Protein AF-A0A3C0HIK8-F1 (afdb_monomer_lite)

Sequence (102 aa):
MIDRWDTRPYLQRLGDATSQWVNVALANGMPDESLSGRAWRNTALRSPPRWQWRIVRTLAEVLFWPIDQGQHCRRAFEQDLARAGRRAAAADNLTYLYKDNR

Secondary structure (DSSP, 8-state):
----S--S-HHHHHHHHHHHHHHHHHH---TTS-HHHHHHHHHHTSSSPPHHHHHHHHHHHHHTHHHHTT-HHHHHHHHHHHHHHHHHHHHHHHHHHHHHT-

pLDDT: mean 90.45, std 10.01, range [50.59, 98.0]

Foldseek 3Di:
DPDDPDPDDPVVVVVQQVQLCCCCVPVVHDSLAGLLLVLCCQVPVDVPRDPVSVVVLVVQLVVCCVPPVSCRSVVSNVVSVVVVVVVVVVVVVVVVVVVVVD

Structure (mmCIF, N/CA/C/O backbone):
data_AF-A0A3C0HIK8-F1
#
_entry.id   AF-A0A3C0HIK8-F1
#
loop_
_atom_site.group_PDB
_atom_site.id
_atom_site.type_symbol
_atom_site.label_atom_id
_atom_site.label_alt_id
_atom_site.label_comp_id
_atom_site.label_asym_id
_atom_site.label_entity_id
_atom_site.label_seq_id
_atom_site.pdbx_PDB_ins_code
_atom_site.Cartn_x
_atom_site.Cartn_y
_atom_site.Cartn_z
_atom_site.occupancy
_atom_site.B_iso_or_equiv
_atom_site.auth_seq_id
_atom_site.auth_comp_id
_atom_site.auth_asym_id
_atom_site.auth_atom_id
_atom_site.pdbx_PDB_model_num
ATOM 1 N N . MET A 1 1 ? 25.435 -12.344 -10.235 1.00 50.97 1 MET A N 1
ATOM 2 C CA . MET A 1 1 ? 24.582 -11.143 -10.105 1.00 50.97 1 MET A CA 1
ATOM 3 C C . MET A 1 1 ? 23.148 -11.629 -10.224 1.00 50.97 1 MET A C 1
ATOM 5 O O . MET A 1 1 ? 22.856 -12.294 -11.205 1.00 50.97 1 MET A O 1
ATOM 9 N N . ILE A 1 2 ? 22.306 -11.465 -9.199 1.00 50.59 2 ILE A N 1
ATOM 10 C CA . ILE A 1 2 ? 20.913 -11.928 -9.304 1.00 50.59 2 ILE A CA 1
ATOM 11 C C . ILE A 1 2 ? 20.199 -10.904 -10.181 1.00 50.59 2 ILE A C 1
ATOM 13 O O . ILE A 1 2 ? 20.007 -9.774 -9.733 1.00 50.59 2 ILE A O 1
ATOM 17 N N . ASP A 1 3 ? 19.875 -11.291 -11.411 1.00 72.19 3 ASP A N 1
ATOM 18 C CA . ASP A 1 3 ? 19.086 -10.483 -12.334 1.00 72.19 3 ASP A CA 1
ATOM 19 C C . ASP A 1 3 ? 17.666 -10.350 -11.767 1.00 72.19 3 ASP A C 1
ATOM 21 O O . ASP A 1 3 ? 16.910 -11.320 -11.680 1.00 72.19 3 ASP A O 1
ATOM 25 N N . ARG A 1 4 ? 17.352 -9.173 -11.222 1.00 73.25 4 ARG A N 1
ATOM 26 C CA . ARG A 1 4 ? 16.048 -8.870 -10.624 1.00 73.25 4 ARG A CA 1
ATOM 27 C C . ARG A 1 4 ? 15.574 -7.542 -11.174 1.00 73.25 4 ARG A C 1
ATOM 29 O O . ARG A 1 4 ? 16.217 -6.520 -10.962 1.00 73.25 4 ARG A O 1
ATOM 36 N N . TRP A 1 5 ? 14.389 -7.555 -11.768 1.00 76.25 5 TRP A N 1
ATOM 37 C CA . TRP A 1 5 ? 13.699 -6.351 -12.231 1.00 76.25 5 TRP A CA 1
ATOM 38 C C . TRP A 1 5 ? 13.256 -5.425 -11.078 1.00 76.25 5 TRP A C 1
ATOM 40 O O . TRP A 1 5 ? 12.992 -4.246 -11.294 1.00 76.25 5 TRP A O 1
ATOM 50 N N . ASP A 1 6 ? 13.194 -5.938 -9.842 1.00 80.69 6 ASP A N 1
ATOM 51 C CA . ASP A 1 6 ? 12.884 -5.170 -8.631 1.00 80.69 6 ASP A CA 1
ATOM 52 C C . ASP A 1 6 ? 14.147 -4.881 -7.799 1.00 80.69 6 ASP A C 1
ATOM 54 O O . ASP A 1 6 ? 14.692 -5.769 -7.125 1.00 80.69 6 ASP A O 1
ATOM 58 N N . THR A 1 7 ? 14.575 -3.616 -7.819 1.00 86.88 7 THR A N 1
ATOM 59 C CA . THR A 1 7 ? 15.795 -3.099 -7.175 1.00 86.88 7 THR A CA 1
ATOM 60 C C . THR A 1 7 ? 15.617 -2.725 -5.703 1.00 86.88 7 THR A C 1
ATOM 62 O O . THR A 1 7 ? 16.573 -2.288 -5.059 1.00 86.88 7 THR A O 1
ATOM 65 N N . ARG A 1 8 ? 14.417 -2.898 -5.134 1.00 89.69 8 ARG A N 1
ATOM 66 C CA . ARG A 1 8 ? 14.145 -2.516 -3.743 1.00 89.69 8 ARG A CA 1
ATOM 67 C C . ARG A 1 8 ? 14.952 -3.346 -2.736 1.00 89.69 8 ARG A C 1
ATOM 69 O O . ARG A 1 8 ? 15.231 -4.528 -2.987 1.00 89.69 8 ARG A O 1
ATOM 76 N N . PRO A 1 9 ? 15.268 -2.771 -1.558 1.00 93.06 9 PRO A N 1
ATOM 77 C CA . PRO A 1 9 ? 15.918 -3.495 -0.473 1.00 93.06 9 PRO A CA 1
ATOM 78 C C . PRO A 1 9 ? 15.178 -4.787 -0.112 1.00 93.06 9 PRO A C 1
ATOM 80 O O . PRO A 1 9 ? 13.948 -4.851 -0.136 1.00 93.06 9 PRO A O 1
ATOM 83 N N . TYR A 1 10 ? 15.931 -5.823 0.267 1.00 91.44 10 TYR A N 1
ATOM 84 C CA . TYR A 1 10 ? 15.370 -7.135 0.607 1.00 91.44 10 TYR A CA 1
ATOM 85 C C . TYR A 1 10 ? 14.265 -7.053 1.668 1.00 91.44 10 TYR A C 1
ATOM 87 O O . TYR A 1 10 ? 13.188 -7.600 1.448 1.00 91.44 10 TYR A O 1
ATOM 95 N N . LEU A 1 11 ? 14.504 -6.317 2.758 1.00 93.50 11 LEU A N 1
ATOM 96 C CA . LEU A 1 11 ? 13.535 -6.160 3.845 1.00 93.50 11 LEU A CA 1
ATOM 97 C C . LEU A 1 11 ? 12.241 -5.482 3.386 1.00 93.50 11 LEU A C 1
ATOM 99 O O . LEU A 1 11 ? 11.167 -5.877 3.825 1.00 93.50 11 LEU A O 1
ATOM 103 N N . GLN A 1 12 ? 12.322 -4.523 2.459 1.00 91.81 12 GLN A N 1
ATOM 104 C CA . GLN A 1 12 ? 11.132 -3.878 1.908 1.00 91.81 12 GLN A CA 1
ATOM 105 C C . GLN A 1 12 ? 10.301 -4.874 1.093 1.00 91.81 12 GLN A C 1
ATOM 107 O O . GLN A 1 12 ? 9.096 -4.980 1.294 1.00 91.81 12 GLN A O 1
ATOM 112 N N . ARG A 1 13 ? 10.947 -5.663 0.224 1.00 92.94 13 ARG A N 1
ATOM 113 C CA . ARG A 1 13 ? 10.255 -6.697 -0.564 1.00 92.94 13 ARG A CA 1
ATOM 114 C C . ARG A 1 13 ? 9.633 -7.771 0.323 1.00 92.94 13 ARG A C 1
ATOM 116 O O . ARG A 1 13 ? 8.505 -8.175 0.069 1.00 92.94 13 ARG A O 1
ATOM 123 N N . LEU A 1 14 ? 10.353 -8.212 1.355 1.00 95.62 14 LEU A N 1
ATOM 124 C CA . LEU A 1 14 ? 9.854 -9.192 2.318 1.00 95.62 14 LEU A CA 1
ATOM 125 C C . LEU A 1 14 ? 8.657 -8.643 3.107 1.00 95.62 14 LEU A C 1
ATOM 127 O O . LEU A 1 14 ? 7.665 -9.351 3.269 1.00 95.62 14 LEU A O 1
ATOM 131 N N . GLY A 1 15 ? 8.725 -7.387 3.555 1.00 94.38 15 GLY A N 1
ATOM 132 C CA . GLY A 1 15 ? 7.631 -6.716 4.257 1.00 94.38 15 GLY A CA 1
ATOM 133 C C . GLY A 1 15 ? 6.386 -6.559 3.383 1.00 94.38 15 GLY A C 1
ATOM 134 O O . GLY A 1 15 ? 5.288 -6.906 3.812 1.00 94.38 15 GLY A O 1
ATOM 135 N N . ASP A 1 16 ? 6.555 -6.121 2.133 1.00 94.44 16 ASP A N 1
ATOM 136 C CA . ASP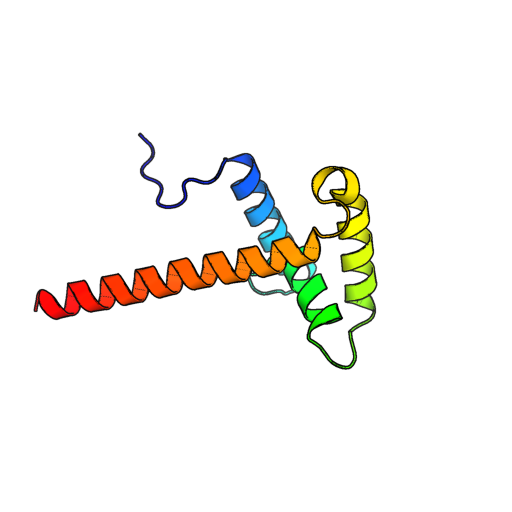 A 1 16 ? 5.450 -6.008 1.177 1.00 94.44 16 ASP A CA 1
ATOM 137 C C . ASP A 1 16 ? 4.813 -7.367 0.875 1.00 94.44 16 ASP A C 1
ATOM 139 O O . ASP A 1 16 ? 3.592 -7.498 0.943 1.00 94.44 16 ASP A O 1
ATOM 143 N N . ALA A 1 17 ? 5.634 -8.383 0.587 1.00 95.94 17 ALA A N 1
ATOM 144 C CA . ALA A 1 17 ? 5.157 -9.733 0.303 1.00 95.94 17 ALA A CA 1
ATOM 145 C C . ALA A 1 17 ? 4.411 -10.326 1.505 1.00 95.94 17 ALA A C 1
ATOM 147 O O . ALA A 1 17 ? 3.345 -10.911 1.338 1.00 95.94 17 ALA A O 1
ATOM 148 N N . THR A 1 18 ? 4.923 -10.118 2.722 1.00 97.06 18 THR A N 1
ATOM 149 C CA . THR A 1 18 ? 4.238 -10.525 3.956 1.00 97.06 18 THR A CA 1
ATOM 150 C C . THR A 1 18 ? 2.900 -9.801 4.109 1.00 97.06 18 THR A C 1
ATOM 152 O O . THR A 1 18 ? 1.893 -10.437 4.399 1.00 97.06 18 THR A O 1
ATOM 155 N N . SER A 1 19 ? 2.847 -8.487 3.870 1.00 96.75 19 SER A N 1
ATOM 156 C CA . SER A 1 19 ? 1.608 -7.703 3.983 1.00 96.75 19 SER A CA 1
ATOM 157 C C . SER A 1 19 ? 0.542 -8.123 2.962 1.00 96.75 19 SER A C 1
ATOM 159 O O . SER A 1 19 ? -0.635 -8.248 3.306 1.00 96.75 19 SER A O 1
ATOM 161 N N . GLN A 1 20 ? 0.951 -8.394 1.720 1.00 97.25 20 GLN A N 1
ATOM 162 C CA . GLN A 1 20 ? 0.084 -8.934 0.666 1.00 97.25 20 GLN A CA 1
ATOM 163 C C . GLN A 1 20 ? -0.398 -10.345 1.010 1.00 97.25 20 GLN A C 1
ATOM 165 O O . GLN A 1 20 ? -1.590 -10.637 0.908 1.00 97.25 20 GLN A O 1
ATOM 170 N N . TRP A 1 21 ? 0.504 -11.202 1.498 1.00 98.00 21 TRP A N 1
ATOM 171 C CA . TRP A 1 21 ? 0.153 -12.543 1.955 1.00 98.00 21 TRP A CA 1
ATOM 172 C C . TRP A 1 21 ? -0.880 -12.498 3.081 1.00 98.00 21 TRP A C 1
ATOM 174 O O . TRP A 1 21 ? -1.898 -13.175 2.985 1.00 98.00 21 TRP A O 1
ATOM 184 N N . VAL A 1 22 ? -0.689 -11.650 4.097 1.00 97.25 22 VAL A N 1
ATOM 185 C CA . VAL A 1 22 ? -1.668 -11.466 5.179 1.00 97.25 22 VAL A CA 1
ATOM 186 C C . VAL A 1 22 ? -3.014 -10.973 4.631 1.00 97.25 22 VAL A C 1
ATOM 188 O O . VAL A 1 22 ? -4.059 -11.474 5.049 1.00 97.25 22 VAL A O 1
ATOM 191 N N . ASN A 1 23 ? -3.019 -10.025 3.684 1.00 97.69 23 ASN A N 1
ATOM 192 C CA . ASN A 1 23 ? -4.256 -9.526 3.072 1.00 97.69 23 ASN A CA 1
ATOM 193 C C . ASN A 1 23 ? -5.048 -10.643 2.376 1.00 97.69 23 ASN A C 1
ATOM 195 O O . ASN A 1 23 ? -6.268 -10.717 2.529 1.00 97.69 23 ASN A O 1
ATOM 199 N N . VAL A 1 24 ? -4.368 -11.532 1.649 1.00 97.69 24 VAL A N 1
ATOM 200 C CA . VAL A 1 24 ? -4.997 -12.688 0.995 1.00 97.69 24 VAL A CA 1
ATOM 201 C C . VAL A 1 24 ? -5.430 -13.723 2.031 1.00 97.69 24 VAL A C 1
ATOM 203 O O . VAL A 1 24 ? -6.614 -14.038 2.126 1.00 97.69 24 VAL A O 1
ATOM 206 N N . ALA A 1 25 ? -4.485 -14.214 2.831 1.00 97.62 25 ALA A N 1
ATOM 207 C CA . ALA A 1 25 ? -4.673 -15.361 3.710 1.00 97.62 25 ALA A CA 1
ATOM 208 C C . ALA A 1 25 ? -5.686 -15.100 4.831 1.00 97.62 25 ALA A C 1
ATOM 210 O O . ALA A 1 25 ? -6.450 -15.998 5.173 1.00 97.62 25 ALA A O 1
ATOM 211 N N . LEU A 1 26 ? -5.707 -13.888 5.400 1.00 95.38 26 LEU A N 1
ATOM 212 C CA . LEU A 1 26 ? -6.548 -13.573 6.561 1.00 95.38 26 LEU A CA 1
ATOM 213 C C . LEU A 1 26 ? -7.762 -12.702 6.229 1.00 95.38 26 LEU A C 1
ATOM 215 O O . LEU A 1 26 ? -8.739 -12.716 6.974 1.00 95.38 26 LEU A O 1
ATOM 219 N N . ALA A 1 27 ? -7.719 -11.929 5.141 1.00 93.56 27 ALA A N 1
ATOM 220 C CA . ALA A 1 27 ? -8.771 -10.963 4.816 1.00 93.56 27 ALA A CA 1
ATOM 221 C C . ALA A 1 27 ? -9.421 -11.185 3.442 1.00 93.56 27 ALA A C 1
ATOM 223 O O . ALA A 1 27 ? -10.225 -10.343 3.019 1.00 93.56 27 ALA A O 1
ATOM 224 N N . ASN A 1 28 ? -9.084 -12.273 2.735 1.00 95.75 28 ASN A N 1
ATOM 225 C CA . ASN A 1 28 ? -9.569 -12.571 1.384 1.00 95.75 28 ASN A CA 1
ATOM 226 C C . ASN A 1 28 ? -9.449 -11.343 0.455 1.00 95.75 28 ASN A C 1
ATOM 228 O O . ASN A 1 28 ? -10.426 -10.851 -0.120 1.00 95.75 28 ASN A O 1
ATOM 232 N N . GLY A 1 29 ? -8.274 -10.715 0.485 1.00 94.44 29 GLY A N 1
ATOM 233 C CA . GLY A 1 29 ? -7.934 -9.532 -0.297 1.00 94.44 29 GLY A CA 1
ATOM 234 C C . GLY A 1 29 ? -7.285 -9.856 -1.632 1.00 94.44 29 GLY A C 1
ATOM 235 O O . GLY A 1 29 ? -7.069 -11.015 -1.973 1.00 94.44 29 GLY A O 1
ATOM 236 N N . MET A 1 30 ? -6.966 -8.804 -2.384 1.00 95.12 30 MET A N 1
ATOM 237 C CA . MET A 1 30 ? -6.254 -8.938 -3.652 1.00 95.12 30 MET A CA 1
ATOM 238 C C . MET A 1 30 ? -4.757 -9.183 -3.400 1.00 95.12 30 MET A C 1
ATOM 240 O O . MET A 1 30 ? -4.191 -8.561 -2.496 1.00 95.12 30 MET A O 1
ATOM 244 N N . PRO A 1 31 ? -4.101 -10.062 -4.179 1.00 94.19 31 PRO A N 1
ATOM 245 C CA . PRO A 1 31 ? -2.707 -10.455 -3.953 1.00 94.19 31 PRO A CA 1
ATOM 246 C C . PRO A 1 31 ? -1.690 -9.345 -4.236 1.00 94.19 31 PRO A C 1
ATOM 248 O O . PRO A 1 31 ? -0.5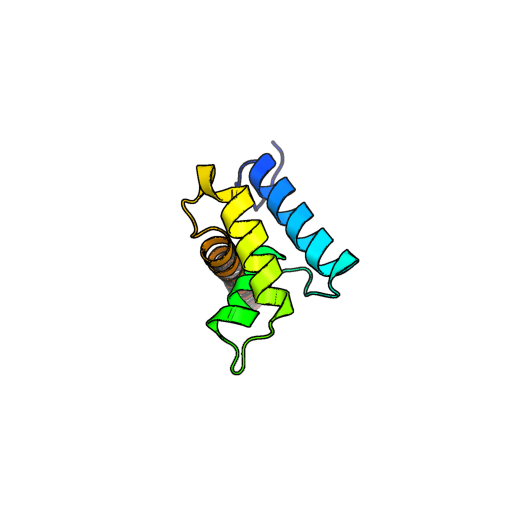70 -9.389 -3.741 1.00 94.19 31 PRO A O 1
ATOM 251 N N . ASP A 1 32 ? -2.061 -8.346 -5.025 1.00 93.62 32 ASP A N 1
ATOM 252 C CA . ASP A 1 32 ? -1.253 -7.177 -5.363 1.00 93.62 32 ASP A CA 1
ATOM 253 C C . ASP A 1 32 ? -1.530 -5.967 -4.456 1.00 93.62 32 ASP A C 1
ATOM 255 O O . ASP A 1 32 ? -0.876 -4.933 -4.593 1.00 93.62 32 ASP A O 1
ATOM 259 N N . GLU A 1 33 ? -2.445 -6.112 -3.494 1.00 96.12 33 GLU A N 1
ATOM 260 C CA . GLU A 1 33 ? -2.821 -5.089 -2.523 1.00 96.12 33 GLU A CA 1
ATOM 261 C C . GLU A 1 33 ? -2.311 -5.469 -1.126 1.00 96.12 33 GLU A C 1
ATOM 263 O O . GLU A 1 33 ? -2.584 -6.554 -0.608 1.00 96.12 33 GLU A O 1
ATOM 268 N N . SER A 1 34 ? -1.586 -4.559 -0.480 1.00 97.62 34 SER A N 1
ATOM 269 C CA . SER A 1 34 ? -1.168 -4.712 0.913 1.00 97.62 34 SER A CA 1
ATOM 270 C C . SER A 1 34 ? -2.351 -4.548 1.877 1.00 97.62 34 SER A C 1
ATOM 272 O O . SER A 1 34 ? -3.311 -3.821 1.599 1.00 97.62 34 SER A O 1
ATOM 274 N N . LEU A 1 35 ? -2.285 -5.173 3.060 1.00 97.38 35 LEU A N 1
ATOM 275 C CA . LEU A 1 35 ? -3.349 -5.042 4.067 1.00 97.38 35 LEU A CA 1
ATOM 276 C C . LEU A 1 35 ? -3.538 -3.573 4.496 1.00 97.38 35 LEU A C 1
ATOM 278 O O . LEU A 1 35 ? -4.668 -3.084 4.574 1.00 97.38 35 LEU A O 1
ATOM 282 N N . SER A 1 36 ? -2.431 -2.858 4.723 1.00 97.19 36 SER A N 1
ATOM 283 C CA . SER A 1 36 ? -2.423 -1.431 5.072 1.00 97.19 36 SER A CA 1
ATOM 284 C C . SER A 1 36 ? -3.017 -0.570 3.950 1.00 97.19 36 SER A C 1
ATOM 286 O O . SER A 1 36 ? -3.853 0.299 4.214 1.00 97.19 36 SER A O 1
ATOM 288 N N . GLY A 1 37 ? -2.660 -0.843 2.688 1.00 97.25 37 GLY A N 1
ATOM 289 C CA . GLY A 1 37 ? -3.212 -0.138 1.531 1.00 97.25 37 GLY A CA 1
ATOM 290 C C . GLY A 1 37 ? -4.723 -0.342 1.393 1.00 97.25 37 GLY A C 1
ATOM 291 O O . GLY A 1 37 ? -5.482 0.621 1.228 1.00 97.25 37 GLY A O 1
ATOM 292 N N . ARG A 1 38 ? -5.194 -1.578 1.591 1.00 97.06 38 ARG A N 1
ATOM 293 C CA . ARG A 1 38 ? -6.627 -1.905 1.609 1.00 97.06 38 ARG A CA 1
ATOM 294 C C . ARG A 1 38 ? -7.379 -1.191 2.725 1.00 97.06 38 ARG A C 1
ATOM 296 O O . ARG A 1 38 ? -8.505 -0.727 2.503 1.00 97.06 38 ARG A O 1
ATOM 303 N N . ALA A 1 39 ? -6.775 -1.095 3.911 1.00 97.25 39 ALA A N 1
ATOM 304 C CA . ALA A 1 39 ? -7.345 -0.383 5.049 1.00 97.25 39 ALA A CA 1
ATOM 305 C C . ALA A 1 39 ? -7.507 1.111 4.750 1.00 97.25 39 ALA A C 1
ATOM 307 O O . ALA A 1 39 ? -8.570 1.685 5.011 1.00 97.25 39 ALA A O 1
ATOM 308 N N . TRP A 1 40 ? -6.509 1.737 4.123 1.00 97.38 40 TRP A N 1
ATOM 309 C CA . TRP A 1 40 ? -6.634 3.118 3.666 1.00 97.38 40 TRP A CA 1
ATOM 310 C C . TRP A 1 40 ? -7.743 3.269 2.623 1.00 97.38 40 TRP A C 1
ATOM 312 O O . TRP A 1 40 ? -8.659 4.061 2.833 1.00 97.38 40 TRP A O 1
ATOM 322 N N . ARG A 1 41 ? -7.757 2.453 1.561 1.00 96.38 41 ARG A N 1
ATOM 323 C CA . ARG A 1 41 ? -8.782 2.528 0.504 1.00 96.38 41 ARG A CA 1
ATOM 324 C C . ARG A 1 41 ? -10.204 2.383 1.048 1.00 96.38 41 ARG A C 1
ATOM 326 O O . ARG A 1 41 ? -11.086 3.160 0.690 1.00 96.38 41 ARG A O 1
ATOM 333 N N . ASN A 1 42 ? -10.441 1.417 1.938 1.00 96.50 42 ASN A N 1
ATOM 334 C CA . ASN A 1 42 ? -11.773 1.173 2.507 1.00 96.50 42 ASN A CA 1
ATOM 335 C C . ASN A 1 42 ? -12.217 2.230 3.527 1.00 96.50 42 ASN A C 1
ATOM 337 O O . ASN A 1 42 ? -13.406 2.287 3.847 1.00 96.50 42 ASN A O 1
ATOM 341 N N . THR A 1 43 ? -11.293 3.040 4.049 1.00 96.19 43 THR A N 1
ATOM 342 C CA . THR A 1 43 ? -11.613 4.129 4.984 1.00 96.19 43 THR A CA 1
ATOM 343 C C . THR A 1 43 ? -11.663 5.498 4.314 1.00 96.19 43 THR A C 1
ATOM 345 O O . THR A 1 43 ? -12.471 6.318 4.733 1.00 96.19 43 THR A O 1
ATOM 348 N N . ALA A 1 44 ? -10.830 5.746 3.301 1.00 94.25 44 ALA A N 1
ATOM 349 C CA . ALA A 1 44 ? -10.685 7.041 2.638 1.00 94.25 44 ALA A CA 1
ATOM 350 C C . ALA A 1 44 ? -11.521 7.174 1.356 1.00 94.25 44 ALA A C 1
ATOM 352 O O . ALA A 1 44 ? -12.051 8.247 1.098 1.00 94.25 44 ALA A O 1
ATOM 353 N N . LEU A 1 45 ? -11.645 6.106 0.556 1.00 93.81 45 LEU A N 1
ATOM 354 C CA . LEU A 1 45 ? -12.281 6.172 -0.770 1.00 93.81 45 LEU A CA 1
ATOM 355 C C . LEU A 1 45 ? -13.701 5.603 -0.804 1.00 93.81 45 LEU A C 1
ATOM 357 O O . LEU A 1 45 ? -14.415 5.764 -1.790 1.00 93.81 45 LEU A O 1
ATOM 361 N N . ARG A 1 46 ? -14.126 4.912 0.255 1.00 91.62 46 ARG A N 1
ATOM 362 C CA . ARG A 1 46 ? -15.436 4.266 0.313 1.00 91.62 46 ARG A CA 1
ATOM 363 C C . ARG A 1 46 ? -16.429 5.082 1.136 1.00 91.62 46 ARG A C 1
ATOM 365 O O . ARG A 1 46 ? -16.115 5.472 2.258 1.00 91.62 46 ARG A O 1
ATOM 372 N N . SER A 1 47 ? -17.655 5.217 0.627 1.00 88.56 47 SER A N 1
ATOM 373 C CA . SER A 1 47 ? -18.788 5.802 1.352 1.00 88.56 47 SER A CA 1
ATOM 374 C C . SER A 1 47 ? -19.976 4.821 1.416 1.00 88.56 47 SER A C 1
ATOM 376 O O . SER A 1 47 ? -20.428 4.377 0.360 1.00 88.56 47 SER A O 1
ATOM 378 N N . PRO A 1 48 ? -20.470 4.432 2.612 1.00 87.06 48 PRO A N 1
ATOM 379 C CA . PRO A 1 48 ? -19.888 4.705 3.926 1.00 87.06 48 PRO A CA 1
ATOM 380 C C . PRO A 1 48 ? -18.615 3.864 4.180 1.00 87.06 48 PRO A C 1
ATOM 382 O O . PRO A 1 48 ? -18.506 2.728 3.695 1.00 87.06 48 PRO A O 1
ATOM 385 N N . PRO A 1 49 ? -17.646 4.378 4.960 1.00 90.06 49 PRO A N 1
ATOM 386 C CA . PRO A 1 49 ? -16.447 3.629 5.319 1.00 90.06 49 PRO A CA 1
ATOM 387 C C . PRO A 1 49 ? -16.793 2.447 6.231 1.00 90.06 49 PRO A C 1
ATOM 389 O O . PRO A 1 49 ? -17.588 2.557 7.165 1.00 90.06 49 PRO A O 1
ATOM 392 N N . ARG A 1 50 ? -16.153 1.301 5.992 1.00 89.69 50 ARG A N 1
ATOM 393 C CA . ARG A 1 50 ? -16.354 0.091 6.804 1.00 89.69 50 ARG A CA 1
ATOM 394 C C . ARG A 1 50 ? -15.583 0.197 8.123 1.00 89.69 50 ARG A C 1
ATOM 396 O O . ARG A 1 50 ? -14.366 0.370 8.114 1.00 89.69 50 ARG A O 1
ATOM 403 N N . TRP A 1 51 ? -16.276 0.033 9.250 1.00 93.31 51 TRP A N 1
ATOM 404 C CA . TRP A 1 51 ? -15.706 0.216 10.594 1.00 93.31 51 TRP A CA 1
ATOM 405 C C . TRP A 1 51 ? -14.511 -0.704 10.891 1.00 93.31 51 TRP A C 1
ATOM 407 O O . TRP A 1 51 ? -13.525 -0.251 11.461 1.00 93.31 51 TRP A O 1
ATOM 417 N N . GLN A 1 52 ? -14.551 -1.956 10.428 1.00 95.12 52 GLN A N 1
ATOM 418 C CA . GLN A 1 52 ? -13.471 -2.938 10.604 1.00 95.12 52 GLN A CA 1
ATOM 419 C C . GLN A 1 52 ? -12.135 -2.406 10.062 1.00 95.12 52 GLN A C 1
ATOM 421 O O . GLN A 1 52 ? -11.095 -2.518 10.702 1.00 95.12 52 GLN A O 1
ATOM 426 N N . TRP A 1 53 ? -12.176 -1.740 8.905 1.00 95.69 53 TRP A N 1
ATOM 427 C CA . TRP A 1 53 ? -10.989 -1.174 8.268 1.00 95.69 53 TRP A CA 1
ATOM 428 C C . TRP A 1 53 ? -10.482 0.088 8.961 1.00 95.69 53 TRP A C 1
ATOM 430 O O . TRP A 1 53 ? -9.303 0.405 8.830 1.00 95.69 53 TRP A O 1
ATOM 440 N N . ARG A 1 54 ? -11.326 0.782 9.739 1.00 94.75 54 ARG A N 1
ATOM 441 C CA . ARG A 1 54 ? -10.864 1.862 10.624 1.00 94.75 54 ARG A CA 1
ATOM 442 C C . ARG A 1 54 ? -9.973 1.301 11.726 1.00 94.75 54 ARG A C 1
ATOM 444 O O . ARG A 1 54 ? -8.914 1.863 11.958 1.00 94.75 54 ARG A O 1
ATOM 451 N N . ILE A 1 55 ? -10.354 0.170 12.324 1.00 96.19 55 ILE A N 1
ATOM 452 C CA . ILE A 1 55 ? -9.547 -0.502 13.353 1.00 96.19 55 ILE A CA 1
ATOM 453 C C . ILE A 1 55 ? -8.208 -0.943 12.765 1.00 96.19 55 ILE A C 1
ATOM 455 O O . ILE A 1 55 ? -7.166 -0.577 13.298 1.00 96.19 55 ILE A O 1
ATOM 459 N N . VAL A 1 56 ? -8.226 -1.660 11.635 1.00 95.81 56 VAL A N 1
ATOM 460 C CA . VAL A 1 56 ? -6.992 -2.112 10.968 1.00 95.81 56 VAL A CA 1
ATOM 461 C C . VAL A 1 56 ? -6.087 -0.928 10.628 1.00 95.81 56 VAL A C 1
ATOM 463 O O . VAL A 1 56 ? -4.894 -0.977 10.913 1.00 95.81 56 VAL A O 1
ATOM 466 N N . ARG A 1 57 ? -6.651 0.159 10.080 1.00 96.12 57 ARG A N 1
ATOM 467 C CA . ARG A 1 57 ? -5.894 1.379 9.785 1.00 96.12 57 ARG A CA 1
ATOM 468 C C . ARG A 1 57 ? -5.276 1.967 11.049 1.00 96.12 57 ARG A C 1
ATOM 470 O O . ARG A 1 57 ? -4.083 2.216 11.054 1.00 96.12 57 ARG A O 1
ATOM 477 N N . THR A 1 58 ? -6.046 2.168 12.117 1.00 96.06 58 THR A N 1
ATOM 478 C CA . THR A 1 58 ? -5.523 2.730 13.370 1.00 96.06 58 THR A CA 1
ATOM 479 C C . THR A 1 58 ? -4.413 1.863 13.960 1.00 96.06 58 THR A C 1
ATOM 481 O O . THR A 1 58 ? -3.375 2.399 14.333 1.00 96.06 58 THR A O 1
ATOM 484 N N . LEU A 1 59 ? -4.587 0.539 13.998 1.00 96.19 59 LEU A N 1
ATOM 485 C CA . LEU A 1 59 ? -3.561 -0.378 14.502 1.00 96.19 59 LEU A CA 1
ATOM 486 C C . LEU A 1 59 ? -2.275 -0.304 13.673 1.00 96.19 59 LEU A C 1
ATOM 488 O O . LEU A 1 59 ? -1.189 -0.224 14.241 1.00 96.19 59 LEU A O 1
ATOM 492 N N . ALA A 1 60 ? -2.392 -0.285 12.345 1.00 95.06 60 ALA A N 1
ATOM 493 C CA . ALA A 1 60 ? -1.242 -0.173 11.457 1.00 95.06 60 ALA A CA 1
ATOM 494 C C . ALA A 1 60 ? -0.545 1.194 11.585 1.00 95.06 60 ALA A C 1
ATOM 496 O O . ALA A 1 60 ? 0.677 1.243 11.687 1.00 95.06 60 ALA A O 1
ATOM 497 N N . GLU A 1 61 ? -1.292 2.300 11.644 1.00 96.12 61 GLU A N 1
ATOM 498 C CA . GLU A 1 61 ? -0.703 3.631 11.844 1.00 96.12 61 GLU A CA 1
ATOM 499 C C . GLU A 1 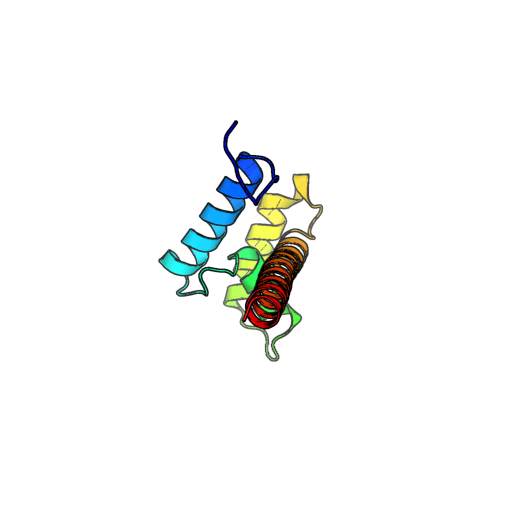61 ? 0.027 3.747 13.189 1.00 96.12 61 GLU A C 1
ATOM 501 O O . GLU A 1 61 ? 1.085 4.364 13.243 1.00 96.12 61 GLU A O 1
ATOM 506 N N . VAL A 1 62 ? -0.494 3.135 14.260 1.00 96.50 62 VAL A N 1
ATOM 507 C CA . VAL A 1 62 ? 0.166 3.109 15.578 1.00 96.50 62 VAL A CA 1
ATOM 508 C C . VAL A 1 62 ? 1.427 2.246 15.548 1.00 96.50 62 VAL A C 1
ATOM 510 O O . VAL A 1 62 ? 2.476 2.686 16.016 1.00 96.50 62 VAL A O 1
ATOM 513 N N . LEU A 1 63 ? 1.353 1.044 14.969 1.00 95.06 63 LEU A N 1
ATOM 514 C CA . LEU A 1 63 ? 2.485 0.117 14.891 1.00 95.06 63 LEU A CA 1
ATOM 515 C C . LEU A 1 63 ? 3.668 0.713 14.116 1.00 95.06 63 LEU A C 1
ATOM 517 O O . LEU A 1 63 ? 4.819 0.550 14.514 1.00 95.06 63 LEU A O 1
ATOM 521 N N . PHE A 1 64 ? 3.379 1.424 13.025 1.00 94.56 64 PHE A N 1
ATOM 522 C CA . PHE A 1 64 ? 4.386 2.027 12.149 1.00 94.56 64 PHE A CA 1
ATOM 523 C C . PHE A 1 64 ? 4.601 3.525 12.398 1.00 94.56 64 PHE A C 1
ATOM 525 O O . PHE A 1 64 ? 5.346 4.174 11.658 1.00 94.56 64 PHE A O 1
ATOM 532 N N . TRP A 1 65 ? 4.014 4.083 13.461 1.00 94.38 65 TRP A N 1
ATOM 533 C CA . TRP A 1 65 ? 4.165 5.493 13.823 1.00 94.38 65 TRP A CA 1
ATOM 534 C C . TRP A 1 65 ? 5.629 5.956 13.910 1.00 94.38 65 TRP A C 1
ATOM 536 O O . TRP A 1 65 ? 5.935 7.004 13.334 1.00 94.38 65 TRP A O 1
ATOM 546 N N . PRO A 1 66 ? 6.561 5.199 14.535 1.00 95.00 66 PRO A N 1
ATOM 547 C CA . PRO A 1 66 ? 7.963 5.615 14.630 1.00 95.00 66 PRO A CA 1
ATOM 548 C C . PRO A 1 66 ? 8.674 5.740 13.275 1.00 95.00 66 PRO A C 1
ATOM 550 O O . PRO A 1 66 ? 9.711 6.391 13.193 1.00 95.00 66 PRO A O 1
ATOM 553 N N . ILE A 1 67 ? 8.135 5.112 12.225 1.00 91.00 67 ILE A N 1
ATOM 554 C CA . ILE A 1 67 ? 8.732 5.073 10.885 1.00 91.00 67 ILE A CA 1
ATOM 555 C C . ILE A 1 67 ? 8.097 6.138 9.985 1.00 91.00 67 ILE A C 1
ATOM 557 O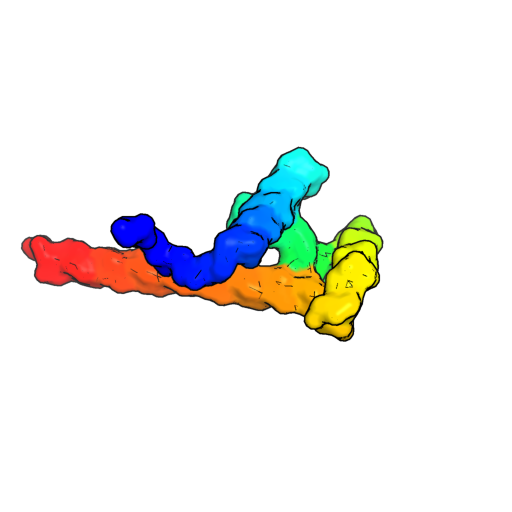 O . ILE A 1 67 ? 8.796 6.906 9.326 1.00 91.00 67 ILE A O 1
ATOM 561 N N . ASP A 1 68 ? 6.763 6.207 9.983 1.00 91.31 68 ASP A N 1
ATOM 562 C CA . ASP A 1 68 ? 6.001 6.923 8.954 1.00 91.31 68 ASP A CA 1
ATOM 563 C C . ASP A 1 68 ? 5.143 8.077 9.490 1.00 91.31 68 ASP A C 1
ATOM 565 O O . ASP A 1 68 ? 4.444 8.722 8.704 1.00 91.31 68 ASP A O 1
ATOM 569 N N . GLN A 1 69 ? 5.177 8.338 10.804 1.00 91.88 69 GLN A N 1
ATOM 570 C CA . GLN A 1 69 ? 4.466 9.440 11.473 1.00 91.88 69 GLN A CA 1
ATOM 571 C C . GLN A 1 69 ? 2.958 9.489 11.145 1.00 91.88 69 GLN A C 1
ATOM 573 O O . GLN A 1 69 ? 2.386 10.553 10.911 1.00 91.88 69 GLN A O 1
ATOM 578 N N . GLY A 1 70 ? 2.307 8.322 11.078 1.00 91.62 70 GLY A N 1
ATOM 579 C CA . GLY A 1 70 ? 0.858 8.219 10.859 1.00 91.62 70 GLY A CA 1
ATOM 580 C C . GLY A 1 70 ? 0.396 8.330 9.403 1.00 91.62 70 GLY A C 1
ATOM 581 O O . GLY A 1 70 ? -0.783 8.594 9.151 1.00 91.62 70 GLY A O 1
ATOM 582 N N . GLN A 1 71 ? 1.304 8.154 8.439 1.00 94.31 71 GLN A N 1
ATOM 583 C CA . GLN A 1 71 ? 0.972 8.081 7.010 1.00 94.31 71 GLN A CA 1
ATOM 584 C C . GLN A 1 71 ? 1.189 6.684 6.409 1.00 94.31 71 GLN A C 1
ATOM 586 O O . GLN A 1 71 ? 1.185 6.537 5.183 1.00 94.31 71 GLN A O 1
ATOM 591 N N . HIS A 1 72 ? 1.376 5.660 7.240 1.00 95.94 72 HIS A N 1
ATOM 592 C CA . HIS A 1 72 ? 1.769 4.320 6.820 1.00 95.94 72 HIS A CA 1
ATOM 593 C C . HIS A 1 72 ? 0.769 3.708 5.833 1.00 95.94 72 HIS A C 1
ATOM 595 O O . HIS A 1 72 ? 1.144 3.279 4.741 1.00 95.94 72 HIS A O 1
ATOM 601 N N . CYS A 1 73 ? -0.527 3.714 6.161 1.00 96.81 73 CYS A N 1
ATOM 602 C CA . CYS A 1 73 ? -1.541 3.072 5.324 1.00 96.81 73 CYS A CA 1
ATOM 603 C C . CYS A 1 73 ? -1.756 3.825 4.006 1.00 96.81 73 CYS A C 1
ATOM 605 O O . CYS A 1 73 ? -1.993 3.204 2.969 1.00 96.81 73 CYS A O 1
ATOM 607 N N . ARG A 1 74 ? -1.642 5.160 4.033 1.00 97.44 74 ARG A N 1
ATOM 608 C CA . ARG A 1 74 ? -1.710 5.991 2.823 1.00 97.44 74 ARG A CA 1
ATOM 609 C C . ARG A 1 74 ? -0.543 5.686 1.888 1.00 97.44 74 ARG A C 1
ATOM 611 O O . ARG A 1 74 ? -0.764 5.410 0.713 1.00 97.44 74 ARG A O 1
ATOM 618 N N . ARG A 1 75 ? 0.682 5.691 2.419 1.00 96.38 75 ARG A N 1
ATOM 619 C CA . ARG A 1 75 ? 1.898 5.381 1.656 1.00 96.38 75 ARG A CA 1
ATOM 620 C C . ARG A 1 75 ? 1.852 3.967 1.090 1.00 96.38 75 ARG A C 1
ATOM 622 O O . ARG A 1 75 ? 2.223 3.774 -0.061 1.00 96.38 75 ARG A O 1
ATOM 629 N N . ALA A 1 76 ? 1.366 2.995 1.863 1.00 96.44 76 ALA A N 1
ATOM 630 C CA . ALA A 1 76 ? 1.190 1.624 1.393 1.00 96.44 76 ALA A CA 1
ATOM 631 C C . ALA A 1 76 ? 0.249 1.562 0.178 1.00 96.44 76 ALA A C 1
ATOM 633 O O . ALA A 1 76 ? 0.606 0.981 -0.844 1.00 96.44 76 ALA A O 1
ATOM 634 N N . PHE A 1 77 ? -0.899 2.245 0.245 1.00 97.19 77 PHE A N 1
ATOM 635 C CA . PHE A 1 77 ? -1.832 2.327 -0.880 1.00 97.19 77 PHE A CA 1
ATOM 636 C C . PHE A 1 77 ? -1.210 2.981 -2.125 1.00 97.19 77 PHE A C 1
ATOM 638 O O . PHE A 1 77 ? -1.304 2.444 -3.228 1.00 97.19 77 PHE A O 1
ATOM 645 N N . GLU A 1 78 ? -0.540 4.123 -1.956 1.00 96.69 78 GLU A N 1
ATOM 646 C CA . GLU A 1 78 ? 0.133 4.830 -3.053 1.00 96.69 78 GLU A CA 1
ATOM 647 C C . GLU A 1 78 ? 1.238 3.969 -3.688 1.00 96.69 78 GLU A C 1
ATOM 649 O O . GLU A 1 78 ? 1.392 3.941 -4.911 1.00 96.69 78 GLU A O 1
ATOM 654 N N . GLN A 1 79 ? 1.985 3.217 -2.877 1.00 95.06 79 GLN A N 1
ATOM 655 C CA . GLN A 1 79 ? 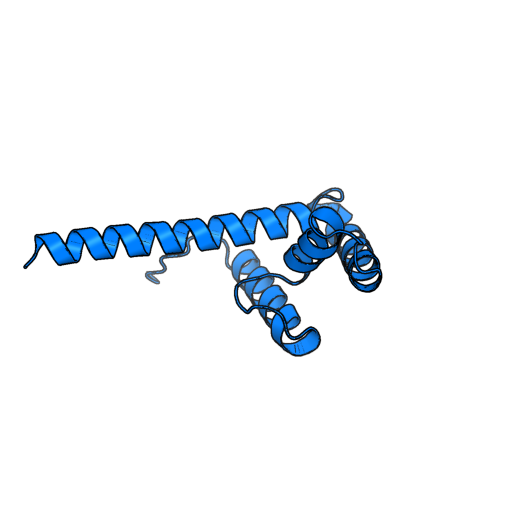3.016 2.307 -3.362 1.00 95.06 79 GLN A CA 1
ATOM 656 C C . GLN A 1 79 ? 2.435 1.121 -4.132 1.00 95.06 79 GLN A C 1
ATOM 658 O O . GLN A 1 79 ? 3.003 0.755 -5.162 1.00 95.06 79 GLN A O 1
ATOM 663 N N . ASP A 1 80 ? 1.329 0.536 -3.671 1.00 95.94 80 ASP A N 1
ATOM 664 C CA . ASP A 1 80 ? 0.645 -0.548 -4.381 1.00 95.94 80 ASP A CA 1
ATOM 665 C C . ASP A 1 80 ? 0.193 -0.083 -5.773 1.00 95.94 80 ASP A C 1
ATOM 667 O O . ASP A 1 80 ? 0.527 -0.727 -6.773 1.00 95.94 80 ASP A O 1
ATOM 671 N N . LEU A 1 81 ? -0.426 1.102 -5.865 1.00 95.75 81 LEU A N 1
ATOM 672 C CA . LEU A 1 81 ? -0.796 1.714 -7.146 1.00 95.75 81 LEU A CA 1
ATOM 673 C C . LEU A 1 81 ? 0.417 1.996 -8.035 1.00 95.75 81 LEU A C 1
ATOM 675 O O . LEU A 1 81 ? 0.415 1.648 -9.215 1.00 95.75 81 LEU A O 1
ATOM 679 N N . ALA A 1 82 ? 1.478 2.591 -7.487 1.00 94.38 82 ALA A N 1
ATOM 680 C CA . ALA A 1 82 ? 2.673 2.908 -8.262 1.00 94.38 82 ALA A CA 1
ATOM 681 C C . ALA A 1 82 ? 3.359 1.642 -8.805 1.00 94.38 82 ALA A C 1
ATOM 683 O O . ALA A 1 82 ? 3.890 1.642 -9.916 1.00 94.38 82 ALA A O 1
ATOM 684 N N . ARG A 1 83 ? 3.353 0.544 -8.038 1.00 91.12 83 ARG A N 1
ATOM 685 C CA . ARG A 1 83 ? 3.893 -0.756 -8.469 1.00 91.12 83 ARG A CA 1
ATOM 686 C C . ARG A 1 83 ? 3.036 -1.369 -9.571 1.00 91.12 83 ARG A C 1
ATOM 688 O O . ARG A 1 83 ? 3.596 -1.821 -10.566 1.00 91.12 83 ARG A O 1
ATOM 695 N N . ALA A 1 84 ? 1.714 -1.368 -9.408 1.00 92.19 84 ALA A N 1
ATOM 696 C CA . ALA A 1 84 ? 0.790 -1.836 -10.436 1.00 92.19 84 ALA A CA 1
ATOM 697 C C . ALA A 1 84 ? 0.957 -1.033 -11.737 1.00 92.19 84 ALA A C 1
ATOM 699 O O . ALA A 1 84 ? 1.140 -1.624 -12.798 1.00 92.19 84 ALA A O 1
ATOM 700 N N . GLY A 1 85 ? 1.033 0.299 -11.641 1.00 92.38 85 GLY A N 1
ATOM 701 C CA . GLY A 1 85 ? 1.261 1.188 -12.781 1.00 92.38 85 GLY A CA 1
ATOM 702 C C . GLY A 1 85 ? 2.581 0.919 -13.508 1.00 92.38 85 GLY A C 1
ATOM 703 O O . GLY A 1 85 ? 2.596 0.821 -14.731 1.00 92.38 85 GLY A O 1
ATOM 704 N N . ARG A 1 86 ? 3.689 0.708 -12.780 1.00 89.81 86 ARG A N 1
ATOM 705 C CA . ARG A 1 86 ? 4.979 0.339 -13.399 1.00 89.81 86 ARG A CA 1
ATOM 706 C C . ARG A 1 86 ? 4.918 -0.994 -14.144 1.00 89.81 86 ARG A C 1
ATOM 708 O O . ARG A 1 86 ? 5.513 -1.113 -15.209 1.00 89.81 86 ARG A O 1
ATOM 715 N N . ARG A 1 87 ? 4.210 -1.990 -13.600 1.00 89.06 87 ARG A N 1
ATOM 716 C CA . ARG A 1 87 ? 4.031 -3.293 -14.265 1.00 89.06 87 ARG A CA 1
ATOM 717 C C . ARG A 1 87 ? 3.170 -3.173 -15.519 1.00 89.06 87 ARG A C 1
ATOM 719 O O . ARG A 1 87 ? 3.525 -3.765 -16.530 1.00 89.06 87 ARG A O 1
ATOM 726 N N . ALA A 1 88 ? 2.090 -2.394 -15.461 1.00 90.00 88 ALA A N 1
ATOM 727 C CA . ALA A 1 88 ? 1.238 -2.127 -16.617 1.00 90.00 88 ALA A CA 1
ATOM 728 C C . ALA A 1 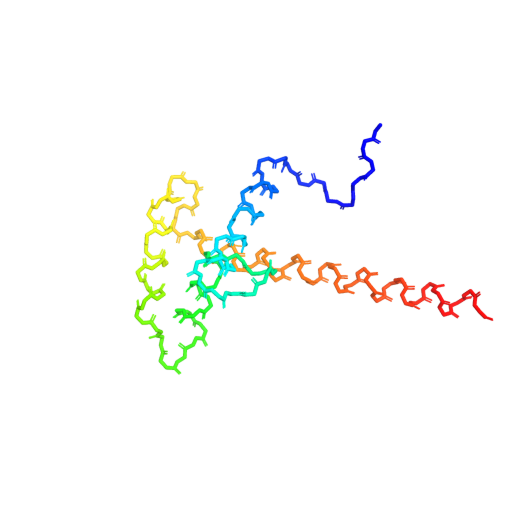88 ? 2.025 -1.430 -17.739 1.00 90.00 88 ALA A C 1
ATOM 730 O O . ALA A 1 88 ? 2.079 -1.942 -18.850 1.00 90.00 88 ALA A O 1
ATOM 731 N N . ALA A 1 89 ? 2.756 -0.357 -17.420 1.00 88.19 89 ALA A N 1
ATOM 732 C CA . ALA A 1 89 ? 3.591 0.347 -18.394 1.00 88.19 89 ALA A CA 1
ATOM 733 C C . ALA A 1 89 ? 4.682 -0.553 -19.007 1.00 88.19 89 ALA A C 1
ATOM 735 O O . ALA A 1 89 ? 4.959 -0.483 -20.203 1.00 88.19 89 ALA A O 1
ATOM 736 N N . ALA A 1 90 ? 5.297 -1.431 -18.206 1.00 86.25 90 ALA A N 1
ATOM 737 C CA . ALA A 1 90 ? 6.253 -2.408 -18.721 1.00 86.25 90 ALA A CA 1
ATOM 738 C C . ALA A 1 90 ? 5.595 -3.407 -19.691 1.00 86.25 90 ALA A C 1
ATOM 740 O O . ALA A 1 90 ? 6.185 -3.733 -20.719 1.00 86.25 90 ALA A O 1
ATOM 741 N N . ALA A 1 91 ? 4.374 -3.863 -19.395 1.00 87.31 91 ALA A N 1
ATOM 742 C CA . ALA A 1 91 ? 3.616 -4.747 -20.277 1.00 87.31 91 ALA A CA 1
ATOM 743 C C . ALA A 1 91 ? 3.228 -4.059 -21.600 1.00 87.31 91 ALA A C 1
ATOM 745 O O . ALA A 1 91 ? 3.346 -4.672 -22.665 1.00 87.31 91 ALA A O 1
ATOM 746 N N . ASP A 1 92 ? 2.841 -2.783 -21.557 1.00 87.56 92 ASP A N 1
ATOM 747 C CA . ASP A 1 92 ? 2.533 -1.992 -22.755 1.00 87.56 92 ASP A CA 1
ATOM 748 C C . ASP A 1 92 ? 3.770 -1.836 -23.653 1.00 87.56 92 ASP A C 1
ATOM 750 O O . ASP A 1 92 ? 3.703 -2.076 -24.861 1.00 87.56 92 ASP A O 1
ATOM 754 N N . ASN A 1 93 ? 4.929 -1.537 -23.057 1.00 84.44 93 ASN A N 1
ATOM 755 C CA . ASN A 1 93 ? 6.198 -1.433 -23.783 1.00 84.44 93 ASN A CA 1
ATOM 756 C C . ASN A 1 93 ? 6.597 -2.758 -24.451 1.00 84.44 93 ASN A C 1
ATOM 758 O O . ASN A 1 93 ? 7.010 -2.766 -25.609 1.00 84.44 93 ASN A O 1
ATOM 762 N N . LEU A 1 94 ? 6.442 -3.892 -23.756 1.00 83.56 94 LEU A N 1
ATOM 763 C CA . LEU A 1 94 ? 6.693 -5.217 -24.339 1.00 83.56 94 LEU A CA 1
ATOM 764 C C . LEU A 1 94 ? 5.747 -5.512 -25.508 1.00 83.56 94 LEU A C 1
ATOM 766 O O . LEU A 1 94 ? 6.166 -6.068 -26.522 1.00 83.56 94 LEU A O 1
ATOM 770 N N . THR A 1 95 ? 4.483 -5.107 -25.383 1.00 78.75 95 THR A N 1
ATOM 771 C CA . THR A 1 95 ? 3.485 -5.270 -26.445 1.00 78.75 95 THR A CA 1
ATOM 772 C C . THR A 1 95 ? 3.864 -4.472 -27.690 1.00 78.75 95 THR A C 1
ATOM 774 O O . THR A 1 95 ? 3.716 -4.977 -28.803 1.00 78.75 95 THR A O 1
ATOM 777 N N . TYR A 1 96 ? 4.376 -3.250 -27.519 1.00 71.31 96 TYR A N 1
ATOM 778 C CA . TYR A 1 96 ? 4.879 -2.434 -28.623 1.00 71.31 96 TYR A CA 1
ATOM 779 C C . TYR A 1 96 ? 6.082 -3.096 -29.310 1.00 71.31 96 TYR A C 1
ATOM 781 O O . TYR A 1 96 ? 6.045 -3.337 -30.514 1.00 71.31 96 TYR A O 1
ATOM 789 N N . LEU A 1 97 ? 7.103 -3.489 -28.539 1.00 74.19 97 LEU A N 1
ATOM 790 C CA . LEU A 1 97 ? 8.317 -4.128 -29.066 1.00 74.19 97 LEU A CA 1
ATOM 791 C C . LEU A 1 97 ? 8.029 -5.426 -29.831 1.00 74.19 97 LEU A C 1
ATOM 793 O O . LEU A 1 97 ? 8.702 -5.737 -30.811 1.00 74.19 97 LEU A O 1
ATOM 797 N N . TYR A 1 98 ? 7.037 -6.200 -29.394 1.00 74.19 98 TYR A N 1
ATOM 798 C CA . TYR A 1 98 ? 6.674 -7.451 -30.051 1.00 74.19 98 TYR A CA 1
ATOM 799 C C . TYR A 1 98 ? 5.832 -7.250 -31.322 1.00 74.19 98 TYR A C 1
ATOM 801 O O . TYR A 1 98 ? 5.861 -8.102 -32.208 1.00 74.19 98 TYR A O 1
ATOM 809 N N . LYS A 1 99 ? 5.102 -6.132 -31.438 1.00 72.12 99 LYS A N 1
ATOM 810 C CA . LYS A 1 99 ? 4.409 -5.754 -32.680 1.00 72.12 99 LYS A CA 1
ATOM 811 C C . LYS A 1 99 ? 5.374 -5.265 -33.761 1.00 72.12 99 LYS A C 1
ATOM 813 O O . LYS A 1 99 ? 5.121 -5.548 -34.919 1.00 72.12 99 LYS A O 1
ATOM 818 N N . ASP A 1 100 ? 6.452 -4.582 -33.381 1.00 68.12 100 ASP A N 1
ATOM 819 C CA . ASP A 1 100 ? 7.445 -4.009 -34.311 1.00 68.12 100 ASP A CA 1
ATOM 820 C C . ASP A 1 100 ? 8.424 -5.062 -34.884 1.00 68.12 100 ASP A C 1
ATOM 822 O O . ASP A 1 100 ? 9.113 -4.819 -35.867 1.00 68.12 100 ASP A O 1
ATOM 826 N N . ASN A 1 101 ? 8.489 -6.253 -34.270 1.00 60.00 101 ASN A N 1
ATOM 827 C CA . ASN A 1 101 ? 9.336 -7.380 -34.694 1.00 60.00 101 ASN A CA 1
ATOM 828 C C . ASN A 1 101 ? 8.574 -8.479 -35.472 1.00 60.00 101 ASN A C 1
ATOM 830 O O . ASN A 1 101 ? 9.081 -9.596 -35.604 1.00 60.00 101 ASN A O 1
ATOM 834 N N . ARG A 1 102 ? 7.352 -8.205 -35.943 1.00 54.66 102 ARG A N 1
ATOM 835 C CA . ARG A 1 102 ? 6.577 -9.080 -36.841 1.00 54.66 102 ARG A CA 1
ATOM 836 C C . ARG A 1 102 ? 6.335 -8.391 -38.172 1.00 54.66 102 ARG A C 1
ATOM 838 O O . ARG A 1 102 ? 6.301 -9.128 -39.179 1.00 54.66 102 ARG A O 1
#

Radius of gyration: 16.37 Å; chains: 1; bounding box: 44×25×52 Å